Protein AF-A0A2D4N7U1-F1 (afdb_monomer)

Mean predicted aligned error: 12.81 Å

Foldseek 3Di:
DVVVVVVVVVVVVVVVVVVVVVVVVVVVVVVVCCVVPPVNVVVVVVVLLVVLVVLLVVLVVCVVVLVLVVSLVSLVVNVVVCVRDPLLSSLVSNLVSCVSVVVVVSNVVSLVVNLPDPPDDPVRSVVD

Nearest PDB structures (foldseek):
  8fgw-assembly1_A  TM=8.386E-01  e=2.749E-09  Homo sapiens
  8bbg-assembly1_E  TM=8.165E-01  e=6.162E-09  Homo sapiens
  8hmd-assembly1_B  TM=7.878E-01  e=1.472E-06  Tetrahymena thermophila
  8f5p-assembly1_B  TM=7.506E-01  e=9.373E-04  Leishmania tarentolae
  5u1t-assembly1_A  TM=3.574E-01  e=2.829E+00  Saccharomyces cerevisiae S288C

Organism: NCBI:txid129469

pLDDT: mean 84.37, std 14.49, range [56.97, 98.56]

InterPro domains:
  IPR039857 Intraflagellar transport protein 122/121 homolog [PTHR12764] (34-124)
  IPR057979 IFT121-like, TPR repeats [PF25768] (44-128)

Solvent-accessible surface area (backbone atoms only — not comparable to full-atom values): 6884 Å² total; per-residue (Å²): 112,68,71,60,54,52,53,54,53,51,55,50,51,52,53,51,52,51,51,52,50,50,53,50,49,54,50,50,51,53,54,51,47,56,71,64,33,64,65,55,53,53,48,54,52,50,50,52,50,52,50,47,55,49,44,55,54,47,20,52,50,30,43,75,74,63,41,26,70,57,12,31,56,40,32,58,58,47,68,83,33,51,92,78,46,57,53,66,59,46,33,51,52,30,24,52,27,17,51,73,51,68,38,52,75,59,18,51,53,26,50,56,53,54,68,66,45,80,88,53,55,73,74,62,52,72,76,109

Radius of gyration: 27.25 Å; Cα contacts (8 Å, |Δi|>4): 85; chains: 1; bounding box: 61×46×67 Å

Secondary structure (DSSP, 8-state):
-HHHHHHHHHHHHHHHHHHHHHHHHHHHHHHHHHHH-HHHHHHHHHHHHHHHHHHHHHHHHHHHTT-HHHHHHHHHHGGGGTTTS-HHHHHHHHHHHHHHTT-HHHHHHHHHHHHH-TTS-HHHHTT-

Structure (mmCIF, N/CA/C/O backbone):
data_AF-A0A2D4N7U1-F1
#
_entry.id   AF-A0A2D4N7U1-F1
#
loop_
_atom_site.group_PDB
_atom_site.id
_atom_site.type_symbol
_atom_site.label_atom_id
_atom_site.label_alt_id
_atom_site.label_comp_id
_atom_site.label_asym_id
_atom_site.label_entity_id
_atom_site.label_seq_id
_atom_site.pdbx_PDB_ins_code
_atom_site.Cartn_x
_atom_site.Cartn_y
_atom_site.Cartn_z
_atom_site.occupancy
_atom_site.B_iso_or_equiv
_atom_site.auth_seq_id
_atom_site.auth_comp_id
_atom_site.auth_asym_id
_atom_site.auth_atom_id
_atom_site.pdbx_PDB_model_num
ATOM 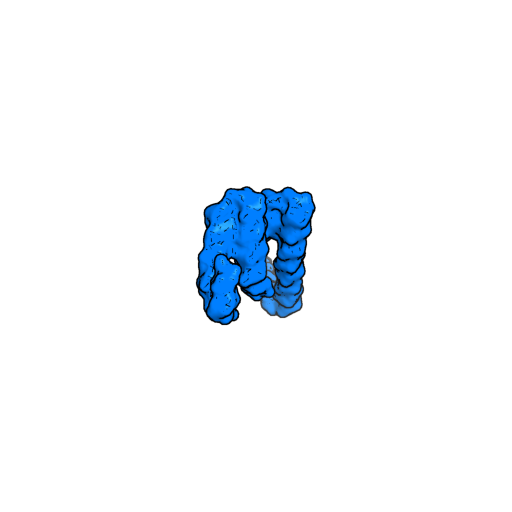1 N N . VAL A 1 1 ? 37.992 35.366 -52.565 1.00 60.44 1 VAL A N 1
ATOM 2 C CA . VAL A 1 1 ? 38.442 34.429 -51.504 1.00 60.44 1 VAL A CA 1
ATOM 3 C C . VAL A 1 1 ? 37.400 34.324 -50.390 1.00 60.44 1 VAL A C 1
ATOM 5 O O . VAL A 1 1 ? 37.007 33.213 -50.069 1.00 60.44 1 VAL A O 1
ATOM 8 N N . GLU A 1 2 ? 36.854 35.436 -49.886 1.00 62.91 2 GLU A N 1
ATOM 9 C CA . GLU A 1 2 ? 35.832 35.431 -48.815 1.00 62.91 2 GLU A CA 1
ATOM 10 C C . GLU A 1 2 ? 34.519 34.711 -49.171 1.00 62.91 2 GLU A C 1
ATOM 12 O O . GLU A 1 2 ? 34.057 33.881 -48.394 1.00 62.91 2 GLU A O 1
ATOM 17 N N . GLN A 1 3 ? 33.970 34.917 -50.374 1.00 66.25 3 GLN A N 1
ATOM 18 C CA . GLN A 1 3 ? 32.733 34.239 -50.806 1.00 66.25 3 GLN A CA 1
ATOM 19 C C . GLN A 1 3 ? 32.868 32.706 -50.894 1.00 66.25 3 GLN A C 1
ATOM 21 O O . GLN A 1 3 ? 31.918 31.977 -50.617 1.00 66.25 3 GLN A O 1
ATOM 26 N N . TYR A 1 4 ? 34.060 32.198 -51.224 1.00 65.88 4 TYR A N 1
ATOM 27 C CA . TYR A 1 4 ? 34.327 30.755 -51.253 1.00 65.88 4 TYR A CA 1
ATOM 28 C C . TYR A 1 4 ? 34.354 30.152 -49.840 1.00 65.88 4 TYR A C 1
ATOM 30 O O . TYR A 1 4 ? 33.863 29.045 -49.627 1.00 65.88 4 TYR A O 1
ATOM 38 N N . HIS A 1 5 ? 34.880 30.881 -48.852 1.00 69.00 5 HIS A N 1
ATOM 39 C CA . HIS A 1 5 ? 34.899 30.421 -47.462 1.00 69.00 5 HIS A CA 1
ATOM 40 C C . HIS A 1 5 ? 33.495 30.377 -46.843 1.00 69.00 5 HIS A C 1
ATOM 42 O O . HIS A 1 5 ? 33.193 29.453 -46.085 1.00 69.00 5 HIS A O 1
ATOM 48 N N . GLU A 1 6 ? 32.611 31.315 -47.195 1.00 71.94 6 GLU A N 1
ATOM 49 C CA . GLU A 1 6 ? 31.216 31.280 -46.740 1.00 71.94 6 GLU A CA 1
ATOM 50 C C . GLU A 1 6 ? 30.434 30.093 -47.315 1.00 71.94 6 GLU A C 1
ATOM 52 O O . GLU A 1 6 ? 29.707 29.423 -46.577 1.00 71.94 6 GLU A O 1
ATOM 57 N N . GLN A 1 7 ? 30.631 29.759 -48.594 1.00 72.75 7 GLN A N 1
ATOM 58 C CA . GLN A 1 7 ? 29.985 28.595 -49.214 1.00 72.75 7 GLN A CA 1
ATOM 59 C C . GLN A 1 7 ? 30.447 27.266 -48.592 1.00 72.75 7 GLN A C 1
ATOM 61 O O . GLN A 1 7 ? 29.629 26.378 -48.330 1.00 72.75 7 GLN A O 1
ATOM 66 N N . ILE A 1 8 ? 31.740 27.131 -48.276 1.00 73.00 8 ILE A N 1
ATOM 67 C CA . ILE A 1 8 ? 32.272 25.940 -47.592 1.00 73.00 8 ILE A CA 1
ATOM 68 C C . ILE A 1 8 ? 31.710 25.835 -46.164 1.00 73.00 8 ILE A C 1
ATOM 70 O O . ILE A 1 8 ? 31.339 24.752 -45.715 1.00 73.00 8 ILE A O 1
ATOM 74 N N . LYS A 1 9 ? 31.574 26.958 -45.452 1.00 71.62 9 LYS A N 1
ATOM 75 C CA . LYS A 1 9 ? 31.018 26.978 -44.092 1.00 71.62 9 LYS A CA 1
ATOM 76 C C . LYS A 1 9 ? 29.528 26.622 -44.061 1.00 71.62 9 LYS A C 1
ATOM 78 O O . LYS A 1 9 ? 29.101 25.885 -43.171 1.00 71.62 9 LYS A O 1
ATOM 83 N N . ASN A 1 10 ? 28.742 27.108 -45.022 1.00 70.62 10 ASN A N 1
ATOM 84 C CA . ASN A 1 10 ? 27.313 26.797 -45.107 1.00 70.62 10 ASN A CA 1
ATOM 85 C C . ASN A 1 10 ? 27.070 25.336 -45.510 1.00 70.62 10 ASN A C 1
ATOM 87 O O . ASN A 1 10 ? 26.296 24.651 -44.843 1.00 70.62 10 ASN A O 1
ATOM 91 N N . SER A 1 11 ? 27.811 24.816 -46.493 1.00 67.94 11 SER A N 1
ATOM 92 C CA . SER A 1 11 ? 27.718 23.401 -46.890 1.00 67.94 11 SER A CA 1
ATOM 93 C C . SER A 1 11 ? 28.141 22.436 -45.772 1.00 67.94 11 SER A C 1
ATOM 95 O O . SER A 1 11 ? 27.518 21.391 -45.584 1.00 67.94 11 SER A O 1
ATOM 97 N N . GLN A 1 12 ? 29.146 22.788 -44.961 1.00 63.69 12 GLN A N 1
ATOM 98 C CA . GLN A 1 12 ? 29.510 22.005 -43.774 1.00 63.69 12 GLN A CA 1
ATOM 99 C C . GLN A 1 12 ? 28.423 22.043 -42.687 1.00 63.69 12 GLN A C 1
ATOM 101 O O . GLN A 1 12 ? 28.131 21.007 -42.088 1.00 63.69 12 GLN A O 1
ATOM 106 N N . ARG A 1 13 ? 27.787 23.199 -42.447 1.00 63.09 13 ARG A N 1
ATOM 107 C CA . ARG A 1 13 ? 26.691 23.333 -41.470 1.00 63.09 13 ARG A CA 1
ATOM 108 C C . ARG A 1 13 ? 25.457 22.520 -41.853 1.00 63.09 13 ARG A C 1
ATOM 110 O O . ARG A 1 13 ? 24.880 21.872 -40.985 1.00 63.09 13 ARG A O 1
ATOM 117 N N . GLU A 1 14 ? 25.081 22.508 -43.128 1.00 61.31 14 GLU A N 1
ATOM 118 C CA . GLU A 1 14 ? 23.961 21.695 -43.622 1.00 61.31 14 GLU A CA 1
ATOM 119 C C . GLU A 1 14 ? 24.249 20.195 -43.494 1.00 61.31 14 GLU A C 1
ATOM 121 O O . GLU A 1 14 ? 23.394 19.438 -43.037 1.00 61.31 14 GLU A O 1
ATOM 126 N N . LYS A 1 15 ? 25.485 19.771 -43.782 1.00 60.81 15 LYS A N 1
ATOM 127 C CA . LYS A 1 15 ? 25.909 18.368 -43.666 1.00 60.81 15 LYS 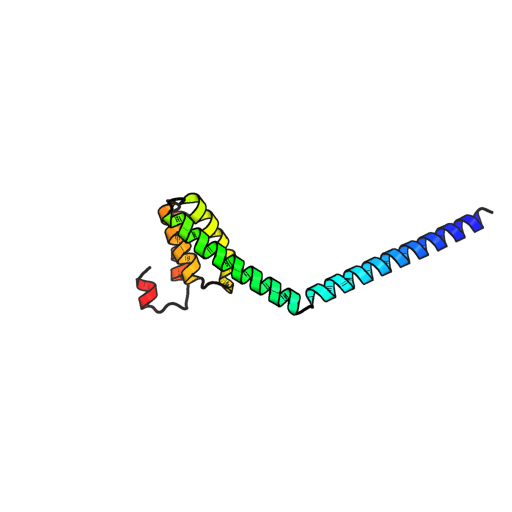A CA 1
ATOM 128 C C . LYS A 1 15 ? 25.946 17.875 -42.215 1.00 60.81 15 LYS A C 1
ATOM 130 O O . LYS A 1 15 ? 25.598 16.727 -41.948 1.00 60.81 15 LYS A O 1
ATOM 135 N N . VAL A 1 16 ? 26.347 18.733 -41.273 1.00 60.22 16 VAL A N 1
ATOM 136 C CA . VAL A 1 16 ? 26.312 18.428 -39.831 1.00 60.22 16 VAL A CA 1
ATOM 137 C C . VAL A 1 16 ? 24.872 18.379 -39.322 1.00 60.22 16 VAL A C 1
ATOM 139 O O . VAL A 1 16 ? 24.525 17.436 -38.618 1.00 60.22 16 VAL A O 1
ATOM 142 N N . LYS A 1 17 ? 24.017 19.327 -39.733 1.00 59.31 17 LYS A N 1
ATOM 143 C CA . LYS A 1 17 ? 22.599 19.366 -39.343 1.00 59.31 17 LYS A CA 1
ATOM 144 C C . LYS A 1 17 ? 21.817 18.152 -39.867 1.00 59.31 17 LYS A C 1
ATOM 146 O O . LYS A 1 17 ? 21.013 17.586 -39.127 1.00 59.31 17 LYS A O 1
ATOM 151 N N . GLY A 1 18 ? 22.099 17.716 -41.099 1.00 61.22 18 GLY A N 1
ATOM 152 C CA . GLY A 1 18 ? 21.551 16.487 -41.682 1.00 61.22 18 GLY A CA 1
ATOM 153 C C . GLY A 1 18 ? 21.965 15.237 -40.904 1.00 61.22 18 GLY A C 1
ATOM 154 O O . GLY A 1 18 ? 21.103 14.476 -40.481 1.00 61.22 18 GLY A O 1
ATOM 155 N N . LYS A 1 19 ? 23.259 15.089 -40.585 1.00 62.38 19 LYS A N 1
ATOM 156 C CA . LYS A 1 19 ? 23.759 13.961 -39.777 1.00 62.38 19 LYS A CA 1
ATOM 157 C C . LYS A 1 19 ? 23.191 13.923 -38.359 1.00 62.38 19 LYS A C 1
ATOM 159 O O . LYS A 1 19 ? 22.887 12.845 -37.862 1.00 62.38 19 LYS A O 1
ATOM 164 N N . THR A 1 20 ? 23.034 15.072 -37.697 1.00 66.19 20 THR A N 1
ATOM 165 C CA . THR A 1 20 ? 22.386 15.115 -36.375 1.00 66.19 20 THR A CA 1
ATOM 166 C C . THR A 1 20 ? 20.910 14.743 -36.465 1.00 66.19 20 THR A C 1
ATOM 168 O O . THR A 1 20 ? 20.415 14.030 -35.599 1.00 66.19 20 THR A O 1
ATOM 171 N N . SER A 1 21 ? 20.214 15.168 -37.523 1.00 71.81 21 SER A N 1
ATOM 172 C CA . SER A 1 21 ? 18.808 14.817 -37.750 1.00 71.81 21 SER A CA 1
ATOM 173 C C . SER A 1 21 ? 18.629 13.325 -38.040 1.00 71.81 21 SER A C 1
ATOM 175 O O . SER A 1 21 ? 17.717 12.711 -37.500 1.00 71.81 21 SER A O 1
ATOM 177 N N . GLU A 1 22 ? 19.514 12.728 -38.839 1.00 74.31 22 GLU A N 1
ATOM 178 C CA . GLU A 1 22 ? 19.524 11.286 -39.114 1.00 74.31 22 GLU A CA 1
ATOM 179 C C . GLU A 1 22 ? 19.845 10.473 -37.858 1.00 74.31 22 GLU A C 1
ATOM 181 O O . GLU A 1 22 ? 19.146 9.508 -37.568 1.00 74.31 22 GLU A O 1
ATOM 186 N N . ALA A 1 23 ? 20.840 10.889 -37.067 1.00 77.75 23 ALA A N 1
ATOM 187 C CA . ALA A 1 23 ? 21.175 10.224 -35.808 1.00 77.75 23 ALA A CA 1
ATOM 188 C C . ALA A 1 23 ? 20.032 10.305 -34.784 1.00 77.75 23 ALA A C 1
ATOM 190 O O . ALA A 1 23 ? 19.769 9.338 -34.077 1.00 77.75 23 ALA A O 1
ATOM 191 N N . THR A 1 24 ? 19.322 11.436 -34.731 1.00 76.75 24 THR A N 1
ATOM 192 C CA . THR A 1 24 ? 18.166 11.609 -33.836 1.00 76.75 24 THR A CA 1
ATOM 193 C C . THR A 1 24 ? 16.976 10.776 -34.314 1.00 76.75 24 THR A C 1
ATOM 195 O O . THR A 1 24 ? 16.293 10.174 -33.497 1.00 76.75 24 THR A O 1
ATOM 198 N N . SER A 1 25 ? 16.766 10.685 -35.631 1.00 80.81 25 SER A N 1
ATOM 199 C CA . SER A 1 25 ? 15.742 9.828 -36.239 1.00 80.81 25 SER A CA 1
ATOM 200 C C . SER A 1 25 ? 16.013 8.339 -35.988 1.00 80.81 25 SER A C 1
ATOM 202 O O . SER A 1 25 ? 15.122 7.613 -35.562 1.00 80.81 25 SER A O 1
ATOM 204 N N . ALA A 1 26 ? 17.259 7.885 -36.163 1.00 82.81 26 ALA A N 1
ATOM 205 C CA . ALA A 1 26 ? 17.651 6.505 -35.877 1.00 82.81 26 ALA A CA 1
ATOM 206 C C . ALA A 1 26 ? 17.530 6.163 -34.382 1.00 82.81 26 ALA A C 1
ATOM 208 O O . ALA A 1 26 ? 17.078 5.074 -34.038 1.00 82.81 26 ALA A O 1
ATOM 209 N N . LEU A 1 27 ? 17.886 7.098 -33.492 1.00 79.50 27 LEU A N 1
ATOM 210 C CA . LEU A 1 27 ? 17.705 6.930 -32.049 1.00 79.50 27 LEU A CA 1
ATOM 211 C C . LEU A 1 27 ? 16.220 6.864 -31.663 1.00 79.50 27 LEU A C 1
ATOM 213 O O . LEU A 1 27 ? 15.848 6.026 -30.849 1.00 79.50 27 LEU A O 1
ATOM 217 N N . ALA A 1 28 ? 15.376 7.715 -32.253 1.00 80.31 28 ALA A N 1
ATOM 218 C CA . ALA A 1 28 ? 13.931 7.667 -32.045 1.00 80.31 28 ALA A CA 1
ATOM 219 C C . ALA A 1 28 ? 13.342 6.331 -32.524 1.00 80.31 28 ALA A C 1
ATOM 221 O O . ALA A 1 28 ? 12.574 5.719 -31.791 1.00 80.31 28 ALA A O 1
ATOM 222 N N . GLY A 1 29 ? 13.774 5.835 -33.688 1.00 80.56 29 GLY A N 1
ATOM 223 C CA . GLY A 1 29 ? 13.356 4.530 -34.206 1.00 80.56 29 GLY A CA 1
ATOM 224 C C . GLY A 1 29 ? 13.735 3.361 -33.291 1.00 80.56 29 GLY A C 1
ATOM 225 O O . GLY A 1 29 ? 12.904 2.494 -33.050 1.00 80.56 29 GLY A O 1
ATOM 226 N N . LEU A 1 30 ? 14.945 3.365 -32.718 1.00 75.19 30 LEU A N 1
ATOM 227 C CA . LEU A 1 30 ? 15.374 2.341 -31.752 1.00 75.19 30 LEU A CA 1
ATOM 228 C C . LEU A 1 30 ? 14.554 2.378 -30.454 1.00 75.19 30 LEU A C 1
ATOM 230 O O . LEU A 1 30 ? 14.191 1.332 -29.927 1.00 75.19 30 LEU A O 1
ATOM 234 N N . LEU A 1 31 ? 14.237 3.574 -29.949 1.00 76.25 31 LEU A N 1
ATOM 235 C CA . LEU A 1 31 ? 13.397 3.727 -28.758 1.00 76.25 31 LEU A CA 1
ATOM 236 C C . LEU A 1 31 ? 11.952 3.281 -29.021 1.00 76.25 31 LEU A C 1
ATOM 238 O O . LEU A 1 31 ? 11.333 2.667 -28.157 1.00 76.25 31 LEU A O 1
ATOM 242 N N . GLU A 1 32 ? 11.413 3.565 -30.207 1.00 73.44 32 GLU A N 1
ATOM 243 C CA . GLU A 1 32 ? 10.091 3.084 -30.613 1.00 73.44 32 GLU A CA 1
ATOM 244 C C . GLU A 1 32 ? 10.065 1.557 -30.769 1.00 73.44 32 GLU A C 1
ATOM 246 O O . GLU A 1 32 ? 9.105 0.924 -30.335 1.00 73.44 32 GLU A O 1
ATOM 251 N N . GLU A 1 33 ? 11.118 0.950 -31.321 1.00 67.56 33 GLU A N 1
ATOM 252 C CA . GLU A 1 33 ? 11.229 -0.505 -31.474 1.00 67.56 33 GLU A CA 1
ATOM 253 C C . GLU A 1 33 ? 11.301 -1.225 -30.118 1.00 67.56 33 GLU A C 1
ATOM 255 O O . GLU A 1 33 ? 10.557 -2.183 -29.904 1.00 67.56 33 GLU A O 1
ATOM 260 N N . ASP A 1 34 ? 12.090 -0.716 -29.166 1.00 62.81 34 ASP A N 1
ATOM 261 C CA . ASP A 1 34 ? 12.143 -1.253 -27.798 1.00 62.81 34 ASP A CA 1
ATOM 262 C C . ASP A 1 34 ? 10.785 -1.142 -27.094 1.00 62.81 34 ASP A C 1
ATOM 264 O O . ASP A 1 34 ? 10.323 -2.101 -26.472 1.00 62.81 34 ASP A O 1
ATOM 268 N N . VAL A 1 35 ? 10.093 -0.006 -27.250 1.00 63.88 35 VAL A N 1
ATOM 269 C CA . VAL A 1 35 ? 8.747 0.193 -26.694 1.00 63.88 35 VAL A CA 1
ATOM 270 C C . VAL A 1 35 ? 7.732 -0.748 -27.337 1.00 63.88 35 VAL A C 1
ATOM 272 O O . VAL A 1 35 ? 6.782 -1.150 -26.666 1.00 63.88 35 VAL A O 1
ATOM 275 N N . LEU A 1 36 ? 7.875 -1.092 -28.618 1.00 64.62 36 LEU A N 1
ATOM 276 C CA . LEU A 1 36 ? 6.972 -1.995 -29.341 1.00 64.62 36 LEU A CA 1
ATOM 277 C C . LEU A 1 36 ? 7.333 -3.476 -29.173 1.00 64.62 36 LEU A C 1
ATOM 279 O O . LEU A 1 36 ? 6.488 -4.337 -29.444 1.00 64.62 36 LEU A O 1
ATOM 283 N N . SER A 1 37 ? 8.542 -3.784 -28.702 1.00 71.56 37 SER A N 1
ATOM 284 C CA . SER A 1 37 ? 8.976 -5.154 -28.464 1.00 71.56 37 SER A CA 1
ATOM 285 C C . SER A 1 37 ? 8.081 -5.811 -27.404 1.00 71.56 37 SER A C 1
ATOM 287 O O . SER A 1 37 ? 7.948 -5.373 -26.259 1.00 71.56 37 SER A O 1
ATOM 289 N N . THR A 1 38 ? 7.380 -6.866 -27.819 1.00 68.44 38 THR A N 1
ATOM 290 C CA . THR A 1 38 ? 6.424 -7.562 -26.946 1.00 68.44 38 THR A CA 1
ATOM 291 C C . THR A 1 38 ? 7.151 -8.250 -25.791 1.00 68.44 38 THR A C 1
ATOM 293 O O . THR A 1 38 ? 6.644 -8.245 -24.675 1.00 68.44 38 THR A O 1
ATOM 296 N N . ASP A 1 39 ? 8.368 -8.745 -26.026 1.00 70.38 39 ASP A N 1
ATOM 297 C CA . ASP A 1 39 ? 9.191 -9.393 -25.003 1.00 70.38 39 ASP A CA 1
ATOM 298 C C . ASP A 1 39 ? 9.609 -8.428 -23.888 1.00 70.38 39 ASP A C 1
ATOM 300 O O . ASP A 1 39 ? 9.494 -8.789 -22.720 1.00 70.38 39 ASP A O 1
ATOM 304 N N . SER A 1 40 ? 10.003 -7.188 -24.209 1.00 67.62 40 SER A N 1
ATOM 305 C CA . SER A 1 40 ? 10.355 -6.189 -23.188 1.00 67.62 40 SER A CA 1
ATOM 306 C C . SER A 1 40 ? 9.154 -5.858 -22.297 1.00 67.62 40 SER A C 1
ATOM 308 O O . SER A 1 40 ? 9.250 -5.921 -21.075 1.00 67.62 40 SER A O 1
ATOM 310 N N . ARG A 1 41 ? 7.963 -5.667 -22.889 1.00 69.94 41 ARG A N 1
ATOM 311 C CA . ARG A 1 41 ? 6.716 -5.456 -22.126 1.00 69.94 41 ARG A CA 1
ATOM 312 C C . ARG A 1 41 ? 6.332 -6.661 -21.271 1.00 69.94 41 ARG A C 1
ATOM 314 O O . ARG A 1 41 ? 5.861 -6.489 -20.151 1.00 69.94 41 ARG A O 1
ATOM 321 N N . LEU A 1 42 ? 6.473 -7.880 -21.794 1.00 73.06 42 LEU A N 1
ATOM 322 C CA . LEU A 1 42 ? 6.183 -9.104 -21.042 1.00 73.06 42 LEU A CA 1
ATOM 323 C C . LEU A 1 42 ? 7.123 -9.250 -19.844 1.00 73.06 42 LEU A C 1
ATOM 325 O O . LEU A 1 42 ? 6.670 -9.613 -18.758 1.00 73.06 42 LEU A O 1
ATOM 329 N N . ILE A 1 43 ? 8.404 -8.936 -20.035 1.00 73.50 43 ILE A N 1
ATOM 330 C CA . ILE A 1 43 ? 9.407 -8.941 -18.977 1.00 73.50 43 ILE A CA 1
ATOM 331 C C . ILE A 1 43 ? 9.060 -7.858 -17.951 1.00 73.50 43 ILE A C 1
ATOM 333 O O . ILE A 1 43 ? 8.824 -8.211 -16.800 1.00 73.50 43 ILE A O 1
ATOM 337 N N . ASP A 1 44 ? 8.916 -6.590 -18.336 1.00 75.94 44 ASP A N 1
ATOM 338 C CA . ASP A 1 44 ? 8.575 -5.490 -17.417 1.00 75.94 44 ASP A CA 1
ATOM 339 C C . ASP A 1 44 ? 7.312 -5.782 -16.593 1.00 75.94 44 ASP A C 1
ATOM 341 O O . ASP A 1 44 ? 7.283 -5.569 -15.378 1.00 75.94 44 ASP A O 1
ATOM 345 N N . ASN A 1 45 ? 6.288 -6.370 -17.218 1.00 80.44 45 ASN A N 1
ATOM 346 C CA . ASN A 1 45 ? 5.077 -6.801 -16.522 1.00 80.44 45 ASN A CA 1
ATOM 347 C C . ASN A 1 45 ? 5.346 -7.928 -15.510 1.00 80.44 45 ASN A C 1
ATOM 349 O O . ASN A 1 45 ? 4.772 -7.923 -14.419 1.00 80.44 45 ASN A O 1
ATOM 353 N N . ALA A 1 46 ? 6.225 -8.881 -15.832 1.00 88.69 46 ALA A N 1
ATOM 354 C CA . ALA A 1 46 ? 6.628 -9.939 -14.908 1.00 88.69 46 ALA A CA 1
ATOM 355 C C . ALA A 1 46 ? 7.434 -9.389 -13.719 1.00 88.69 46 ALA A C 1
ATOM 357 O O . ALA A 1 46 ? 7.195 -9.800 -12.581 1.00 88.69 46 ALA A O 1
ATOM 358 N N . TRP A 1 47 ? 8.339 -8.432 -13.956 1.00 93.25 47 TRP A N 1
ATOM 359 C CA . TRP A 1 47 ? 9.102 -7.766 -12.894 1.00 93.25 47 TRP A CA 1
ATOM 360 C C . TRP A 1 47 ? 8.193 -6.959 -11.980 1.00 93.25 47 TRP A C 1
ATOM 362 O O . TRP A 1 47 ? 8.301 -7.089 -10.763 1.00 93.25 47 TRP A O 1
ATOM 372 N N . ARG A 1 48 ? 7.239 -6.213 -12.542 1.00 93.44 48 ARG A N 1
ATOM 373 C CA . ARG A 1 48 ? 6.263 -5.462 -11.750 1.00 93.44 48 ARG A CA 1
ATOM 374 C C . ARG A 1 48 ? 5.368 -6.385 -10.918 1.00 93.44 48 ARG A C 1
ATOM 376 O O . ARG A 1 48 ? 5.092 -6.097 -9.756 1.00 93.44 48 ARG A O 1
ATOM 383 N N . GLY A 1 49 ? 4.970 -7.527 -11.482 1.00 94.94 49 GLY A N 1
ATOM 384 C CA . GLY A 1 49 ? 4.302 -8.612 -10.758 1.00 94.94 49 GLY A CA 1
ATOM 385 C C . GLY A 1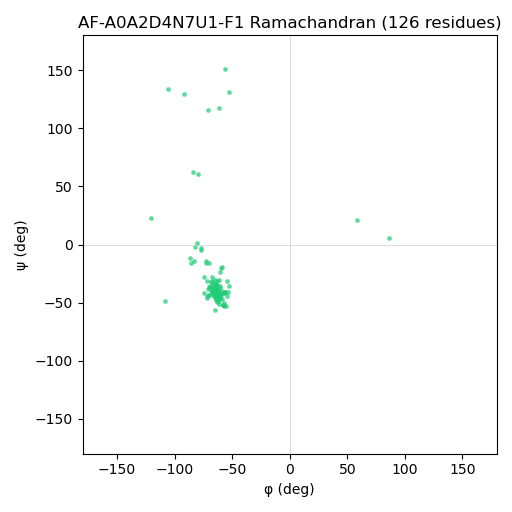 49 ? 5.110 -9.103 -9.559 1.00 94.94 49 GLY A C 1
ATOM 386 O O . GLY A 1 49 ? 4.610 -9.141 -8.434 1.00 94.94 49 GLY A O 1
ATOM 387 N N . ALA A 1 50 ? 6.375 -9.452 -9.792 1.00 96.12 50 ALA A N 1
ATOM 388 C CA . ALA A 1 50 ? 7.277 -9.923 -8.747 1.00 96.12 50 ALA A CA 1
ATOM 389 C C . ALA A 1 50 ? 7.521 -8.859 -7.665 1.00 96.12 50 ALA A C 1
ATOM 391 O O . ALA A 1 50 ? 7.508 -9.180 -6.477 1.00 96.12 50 ALA A O 1
ATOM 392 N N . GLU A 1 51 ? 7.696 -7.599 -8.061 1.00 96.12 51 GLU A N 1
ATOM 393 C CA . GLU A 1 51 ? 7.868 -6.454 -7.168 1.00 96.12 51 GLU A CA 1
ATOM 394 C C . GLU A 1 51 ? 6.643 -6.241 -6.264 1.00 96.12 51 GLU A C 1
ATOM 396 O O . GLU A 1 51 ? 6.794 -6.104 -5.047 1.00 96.12 51 GLU A O 1
ATOM 401 N N . ALA A 1 52 ? 5.429 -6.313 -6.821 1.00 97.81 52 ALA A N 1
ATOM 402 C CA . ALA A 1 52 ? 4.187 -6.193 -6.058 1.00 97.81 52 ALA A CA 1
ATOM 403 C C . ALA A 1 52 ? 4.107 -7.241 -4.934 1.00 97.81 52 ALA A C 1
ATOM 405 O O . ALA A 1 52 ? 3.928 -6.905 -3.759 1.00 97.81 52 ALA A O 1
ATOM 406 N N . TYR A 1 53 ? 4.295 -8.522 -5.277 1.00 97.62 53 TYR A N 1
ATOM 407 C CA . TYR A 1 53 ? 4.255 -9.610 -4.294 1.00 97.62 53 TYR A CA 1
ATOM 408 C C . TYR A 1 53 ? 5.435 -9.562 -3.320 1.00 97.62 53 TYR A C 1
ATOM 410 O O . TYR A 1 53 ? 5.272 -9.902 -2.145 1.00 97.62 53 TYR A O 1
ATOM 418 N N . HIS A 1 54 ? 6.605 -9.099 -3.766 1.00 98.06 54 HIS A N 1
ATOM 419 C CA . HIS A 1 54 ? 7.743 -8.859 -2.888 1.00 98.06 54 HIS A CA 1
ATOM 420 C C . HIS A 1 54 ? 7.383 -7.859 -1.786 1.00 98.06 54 HIS A C 1
ATOM 422 O O . HIS A 1 54 ? 7.543 -8.176 -0.605 1.00 98.06 54 HIS A O 1
ATOM 428 N N . PHE A 1 55 ? 6.844 -6.688 -2.143 1.00 98.44 55 PHE A N 1
ATOM 429 C CA . PHE A 1 55 ? 6.429 -5.691 -1.156 1.00 98.44 55 PHE A CA 1
ATOM 430 C C . PHE A 1 55 ? 5.296 -6.190 -0.258 1.00 98.44 55 PHE A C 1
ATOM 432 O O . PHE A 1 55 ? 5.288 -5.885 0.936 1.00 98.44 55 PHE A O 1
ATOM 439 N N . PHE A 1 56 ? 4.377 -6.995 -0.796 1.00 98.38 56 PHE A N 1
ATOM 440 C CA . PHE A 1 56 ? 3.248 -7.532 -0.040 1.00 98.38 56 PHE A CA 1
ATOM 441 C C . PHE A 1 56 ? 3.725 -8.448 1.092 1.00 98.38 56 PHE A C 1
ATOM 443 O O . PHE A 1 56 ? 3.370 -8.253 2.256 1.00 98.38 56 PHE A O 1
ATOM 450 N N . ILE A 1 57 ? 4.612 -9.392 0.773 1.00 98.31 57 ILE A N 1
ATOM 451 C CA . ILE A 1 57 ? 5.202 -10.316 1.750 1.00 98.31 57 ILE A CA 1
ATOM 452 C C . ILE A 1 57 ? 6.162 -9.574 2.694 1.00 98.31 57 ILE A C 1
ATOM 454 O O . ILE A 1 57 ? 6.196 -9.855 3.894 1.00 98.31 57 ILE A O 1
ATOM 458 N N . LEU A 1 58 ? 6.926 -8.601 2.184 1.00 98.50 58 LEU A N 1
ATOM 459 C CA . LEU A 1 58 ? 7.853 -7.808 2.992 1.00 98.50 58 LEU A CA 1
ATOM 460 C C . LEU A 1 58 ? 7.123 -7.018 4.085 1.00 98.50 58 LEU A C 1
ATOM 462 O O . LEU A 1 58 ? 7.560 -7.044 5.235 1.00 98.50 58 LEU A O 1
ATOM 466 N N . ALA A 1 59 ? 6.000 -6.372 3.757 1.00 98.56 59 ALA A N 1
ATOM 467 C CA . ALA A 1 59 ? 5.193 -5.640 4.732 1.00 98.56 59 ALA A CA 1
ATOM 468 C C . ALA A 1 59 ? 4.662 -6.561 5.842 1.00 98.56 59 ALA A C 1
ATOM 470 O O . ALA A 1 59 ? 4.743 -6.214 7.021 1.00 98.56 59 ALA A O 1
ATOM 471 N N . GLN A 1 60 ? 4.175 -7.756 5.487 1.00 98.12 60 GLN A N 1
ATOM 472 C CA . GLN A 1 60 ? 3.735 -8.752 6.470 1.00 98.12 60 GLN A CA 1
ATOM 473 C C . GLN A 1 60 ? 4.882 -9.172 7.389 1.00 98.12 60 GL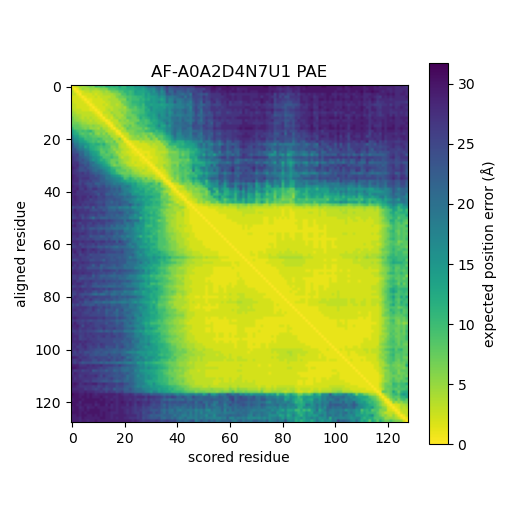N A C 1
ATOM 475 O O . GLN A 1 60 ? 4.729 -9.180 8.609 1.00 98.12 60 GLN A O 1
ATOM 480 N N . ARG A 1 61 ? 6.056 -9.473 6.825 1.00 98.44 61 ARG A N 1
ATOM 481 C CA . ARG A 1 61 ? 7.234 -9.871 7.602 1.00 98.44 61 ARG A CA 1
ATOM 482 C C . ARG A 1 61 ? 7.689 -8.771 8.561 1.00 98.44 61 ARG A C 1
ATOM 484 O O . ARG A 1 61 ? 7.906 -9.051 9.735 1.00 98.44 61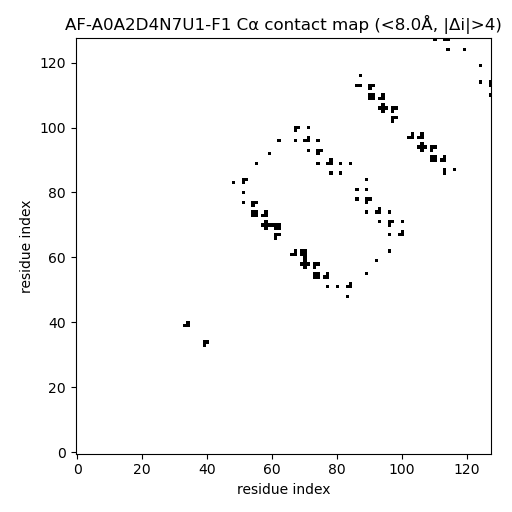 ARG A O 1
ATOM 491 N N . GLN A 1 62 ? 7.779 -7.529 8.087 1.00 98.44 62 GLN A N 1
ATOM 492 C CA . GLN A 1 62 ? 8.112 -6.374 8.925 1.00 98.44 62 GLN A CA 1
ATOM 493 C C . GLN A 1 62 ? 7.104 -6.197 10.064 1.00 98.44 62 GLN A C 1
ATOM 495 O O . GLN A 1 62 ? 7.501 -5.906 11.191 1.00 98.44 62 GLN A O 1
ATOM 500 N N . LEU A 1 63 ? 5.811 -6.401 9.790 1.00 97.62 63 LEU A N 1
ATOM 501 C CA . LEU A 1 63 ? 4.766 -6.332 10.806 1.00 97.62 63 LEU A CA 1
ATOM 502 C C . LEU A 1 63 ? 4.939 -7.434 11.863 1.00 97.62 63 LEU A C 1
ATOM 504 O O . LEU A 1 63 ? 4.891 -7.135 13.055 1.00 97.62 63 LEU A O 1
ATOM 508 N N . TYR A 1 64 ? 5.193 -8.678 11.442 1.00 97.81 64 TYR A N 1
ATOM 509 C CA . TYR A 1 64 ? 5.442 -9.810 12.344 1.00 97.81 64 TYR A CA 1
ATOM 510 C C . TYR A 1 64 ? 6.699 -9.632 13.201 1.00 97.81 64 TYR A C 1
ATOM 512 O O . TYR A 1 64 ? 6.700 -10.000 14.373 1.00 97.81 64 TYR A O 1
ATOM 520 N N . GLU A 1 65 ? 7.757 -9.050 12.639 1.00 98.00 65 GLU A N 1
ATOM 521 C CA . GLU A 1 65 ? 9.004 -8.745 13.352 1.00 98.00 65 GLU A CA 1
ATOM 522 C C . GLU A 1 65 ? 8.884 -7.495 14.254 1.00 98.00 65 GLU A C 1
ATOM 524 O O . GLU A 1 65 ? 9.803 -7.180 15.008 1.00 98.00 65 GLU A O 1
ATOM 529 N N . GLY A 1 66 ? 7.743 -6.795 14.226 1.00 96.69 66 GLY A N 1
ATOM 530 C CA . GLY A 1 66 ? 7.454 -5.635 15.073 1.00 96.69 66 GLY A CA 1
ATOM 531 C C . GLY A 1 66 ? 7.950 -4.296 14.519 1.00 96.69 66 GLY A C 1
ATOM 532 O O . GLY A 1 66 ? 7.806 -3.266 15.179 1.00 96.69 66 GLY A O 1
ATOM 533 N N . TYR A 1 67 ? 8.481 -4.264 13.296 1.00 98.12 67 TYR A N 1
ATOM 534 C CA . TYR A 1 67 ? 8.926 -3.045 12.618 1.00 98.12 67 TYR A CA 1
ATOM 535 C C . TYR A 1 67 ? 7.746 -2.263 12.010 1.00 98.12 67 TYR A C 1
ATOM 537 O O . TYR A 1 67 ? 7.675 -2.034 10.798 1.00 98.12 67 TYR A O 1
ATOM 545 N N . VAL A 1 68 ? 6.819 -1.829 12.867 1.00 97.31 68 VAL A N 1
ATOM 546 C CA . VAL A 1 68 ? 5.516 -1.242 12.499 1.00 97.31 68 VAL A CA 1
ATOM 547 C C . VAL A 1 68 ? 5.608 -0.024 11.571 1.00 97.31 68 VAL A C 1
ATOM 549 O O . VAL A 1 68 ? 4.860 0.054 10.597 1.00 97.31 68 VAL A O 1
ATOM 552 N N . ASP A 1 69 ? 6.571 0.876 11.791 1.00 97.44 69 ASP A N 1
ATOM 553 C CA . ASP A 1 69 ? 6.772 2.054 10.935 1.00 97.44 69 ASP A CA 1
ATOM 554 C C . ASP A 1 69 ? 7.211 1.669 9.518 1.00 97.44 69 ASP A C 1
ATOM 556 O O . ASP A 1 69 ? 6.789 2.283 8.535 1.00 97.44 69 ASP A O 1
ATOM 560 N N . THR A 1 70 ? 8.074 0.656 9.395 1.00 98.06 70 THR A N 1
ATOM 561 C CA . THR A 1 70 ? 8.532 0.177 8.082 1.00 98.06 70 THR A CA 1
ATOM 562 C C . THR A 1 70 ? 7.424 -0.571 7.358 1.00 98.06 70 THR A C 1
ATOM 564 O O . THR A 1 70 ? 7.149 -0.247 6.206 1.00 98.06 70 THR A O 1
ATOM 567 N N . ALA A 1 71 ? 6.705 -1.446 8.070 1.00 98.38 71 ALA A N 1
ATOM 568 C CA . ALA A 1 71 ? 5.563 -2.178 7.538 1.00 98.38 71 ALA A CA 1
ATOM 569 C C . ALA A 1 71 ? 4.490 -1.228 6.996 1.00 98.38 71 ALA A C 1
ATOM 571 O O . ALA A 1 71 ? 3.943 -1.453 5.919 1.00 98.38 71 ALA A O 1
ATOM 572 N N . MET A 1 72 ? 4.220 -0.128 7.706 1.00 97.56 72 MET A N 1
ATOM 573 C CA . MET A 1 72 ? 3.273 0.898 7.273 1.00 97.56 72 MET A CA 1
ATOM 574 C C . MET A 1 72 ? 3.730 1.612 5.993 1.00 97.56 72 MET A C 1
ATOM 576 O O . MET A 1 72 ? 2.929 1.777 5.073 1.00 97.56 72 MET A O 1
ATOM 580 N N . LYS A 1 73 ? 5.009 1.993 5.894 1.00 98.00 73 LYS A N 1
ATOM 581 C CA . LYS A 1 73 ? 5.562 2.629 4.684 1.00 98.00 73 LYS A CA 1
ATOM 582 C C . LYS A 1 73 ? 5.527 1.689 3.482 1.00 98.00 73 LYS A C 1
ATOM 584 O O . LYS A 1 73 ? 5.104 2.103 2.407 1.00 98.00 73 LYS A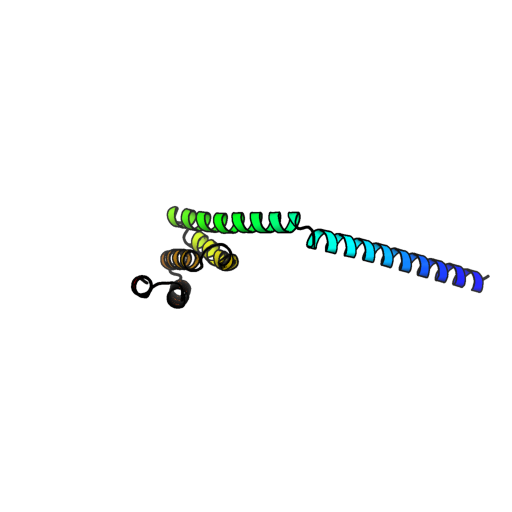 O 1
ATOM 589 N N . THR A 1 74 ? 5.919 0.430 3.669 1.00 98.12 74 THR A N 1
ATOM 590 C CA . THR A 1 74 ? 5.862 -0.583 2.610 1.00 98.12 74 THR A CA 1
ATOM 591 C C . THR A 1 74 ? 4.417 -0.856 2.192 1.00 98.12 74 THR A C 1
ATOM 593 O O . THR A 1 74 ? 4.122 -0.868 1.001 1.00 98.12 74 THR A O 1
ATOM 596 N N . ALA A 1 75 ? 3.484 -0.961 3.144 1.00 97.88 75 ALA A N 1
ATOM 597 C CA . ALA A 1 75 ? 2.068 -1.149 2.836 1.00 97.88 75 ALA A CA 1
ATOM 598 C C . ALA A 1 75 ? 1.435 0.049 2.105 1.00 97.88 75 ALA A C 1
ATOM 600 O O . ALA A 1 75 ? 0.528 -0.136 1.298 1.00 97.88 75 ALA A O 1
ATOM 601 N N . LEU A 1 76 ? 1.903 1.279 2.343 1.00 97.50 76 LEU A N 1
ATOM 602 C CA . LEU A 1 76 ? 1.448 2.444 1.578 1.00 97.50 76 LEU A CA 1
ATOM 603 C C . LEU A 1 76 ? 1.866 2.377 0.109 1.00 97.50 76 LEU A C 1
ATOM 605 O O . LEU A 1 76 ? 1.086 2.796 -0.745 1.00 97.50 76 LEU A O 1
ATOM 609 N N . HIS A 1 77 ? 3.059 1.851 -0.174 1.00 97.50 77 HIS A N 1
ATOM 610 C CA . HIS A 1 77 ? 3.555 1.699 -1.540 1.00 97.50 77 HIS A CA 1
ATOM 611 C C . HIS A 1 77 ? 2.759 0.655 -2.336 1.00 97.50 77 HIS A C 1
ATOM 613 O O . HIS A 1 77 ? 2.589 0.792 -3.542 1.00 97.50 77 HIS A O 1
ATOM 619 N N . LEU A 1 78 ? 2.171 -0.339 -1.660 1.00 97.56 78 LEU A N 1
ATOM 620 C CA . LEU A 1 78 ? 1.342 -1.364 -2.307 1.00 97.56 78 LEU A CA 1
ATOM 621 C C . LEU A 1 78 ? 0.115 -0.814 -3.042 1.00 97.56 78 LEU A C 1
ATOM 623 O O . LEU A 1 78 ? -0.408 -1.481 -3.927 1.00 97.56 78 LEU A O 1
ATOM 627 N N . ARG A 1 79 ? -0.332 0.405 -2.718 1.00 96.00 79 ARG A N 1
ATOM 628 C CA . ARG A 1 79 ? -1.451 1.068 -3.407 1.00 96.00 79 ARG A CA 1
ATOM 629 C C . ARG A 1 79 ? -1.193 1.294 -4.895 1.00 96.00 79 ARG A C 1
ATOM 631 O O . ARG A 1 79 ? -2.143 1.402 -5.660 1.00 96.00 79 ARG A O 1
ATOM 638 N N . ASP A 1 80 ? 0.071 1.339 -5.302 1.00 96.25 80 ASP A N 1
ATOM 639 C CA . ASP A 1 80 ? 0.447 1.500 -6.704 1.00 96.25 80 ASP A CA 1
ATOM 640 C C . ASP A 1 80 ? 0.290 0.194 -7.508 1.00 96.25 80 ASP A C 1
ATOM 642 O O . ASP A 1 80 ? 0.504 0.209 -8.716 1.00 96.25 80 ASP A O 1
ATOM 646 N N . TYR A 1 81 ? -0.095 -0.918 -6.862 1.00 96.88 81 TYR A N 1
ATOM 647 C CA . TYR A 1 81 ? -0.200 -2.263 -7.445 1.00 96.88 81 TYR A CA 1
ATOM 648 C C . TYR A 1 81 ? -1.621 -2.863 -7.372 1.00 96.88 81 TYR A C 1
ATOM 650 O O . TYR A 1 81 ? -1.776 -4.085 -7.422 1.00 96.88 81 TYR A O 1
ATOM 658 N N . GLU A 1 82 ? -2.667 -2.028 -7.263 1.00 95.19 82 GLU A N 1
ATOM 659 C CA . GLU A 1 82 ? -4.087 -2.459 -7.257 1.00 95.19 82 GLU A CA 1
ATOM 660 C C . GLU A 1 82 ? -4.512 -3.227 -8.524 1.00 95.19 82 GLU A C 1
ATOM 662 O O . GLU A 1 82 ? -5.523 -3.927 -8.523 1.00 95.19 82 GLU A O 1
ATOM 667 N N . ASP A 1 83 ? -3.759 -3.093 -9.612 1.00 93.25 83 ASP A N 1
ATOM 668 C CA . ASP A 1 83 ? -3.966 -3.800 -10.874 1.00 93.25 83 ASP A CA 1
ATOM 669 C C . ASP A 1 83 ? -3.351 -5.213 -10.897 1.00 93.25 83 ASP A C 1
ATOM 671 O O . ASP A 1 83 ? -3.693 -6.008 -11.771 1.00 93.25 83 ASP A O 1
ATOM 675 N N . ILE A 1 84 ? -2.472 -5.537 -9.941 1.00 95.38 84 ILE A N 1
ATOM 676 C CA . ILE A 1 84 ? -1.832 -6.857 -9.809 1.00 95.38 84 ILE A CA 1
ATOM 677 C C . ILE A 1 84 ? -2.386 -7.622 -8.608 1.00 95.38 84 ILE A C 1
ATOM 679 O O . ILE A 1 84 ? -2.723 -8.800 -8.730 1.00 95.38 84 ILE A O 1
ATOM 683 N N . ILE A 1 85 ? -2.450 -6.974 -7.443 1.00 95.88 85 ILE A N 1
ATOM 684 C CA . ILE A 1 85 ? -2.938 -7.578 -6.200 1.00 95.88 85 ILE A CA 1
ATOM 685 C C . ILE A 1 85 ? -4.334 -7.016 -5.920 1.00 95.88 85 ILE A C 1
ATOM 687 O O . ILE A 1 85 ? -4.518 -5.798 -5.988 1.00 95.88 85 ILE A O 1
ATOM 691 N N . PRO A 1 86 ? -5.326 -7.859 -5.574 1.00 95.00 86 PRO A N 1
ATOM 692 C CA . PRO A 1 86 ? -6.670 -7.386 -5.281 1.00 95.00 86 PRO A CA 1
ATOM 693 C C . PRO A 1 86 ? -6.667 -6.273 -4.230 1.00 95.00 86 PRO A C 1
ATOM 695 O O . PRO A 1 86 ? -6.090 -6.417 -3.150 1.00 95.00 86 PRO A O 1
ATOM 698 N N . ALA A 1 87 ? -7.381 -5.181 -4.513 1.00 94.94 87 ALA A N 1
ATOM 699 C CA . ALA A 1 87 ? -7.469 -4.037 -3.606 1.00 94.94 87 ALA A CA 1
ATOM 700 C C . ALA A 1 87 ? -7.899 -4.446 -2.182 1.00 94.94 87 ALA A C 1
ATOM 702 O O . ALA A 1 87 ? -7.380 -3.910 -1.206 1.00 94.94 87 ALA A O 1
ATOM 703 N N . VAL A 1 88 ? -8.787 -5.440 -2.044 1.00 94.81 88 VAL A N 1
ATOM 704 C CA . VAL A 1 88 ? -9.204 -5.982 -0.737 1.00 94.81 88 VAL A CA 1
ATOM 705 C C . VAL A 1 88 ? -7.998 -6.426 0.098 1.00 94.81 88 VAL A C 1
ATOM 707 O O . VAL A 1 88 ? -7.920 -6.109 1.283 1.00 94.81 88 VAL A O 1
ATOM 710 N N . GLU A 1 89 ? -7.034 -7.116 -0.510 1.00 96.25 89 GLU A N 1
ATOM 711 C CA . GLU A 1 89 ? -5.850 -7.633 0.180 1.00 96.25 89 GLU A CA 1
ATOM 712 C C . GLU A 1 89 ? -4.884 -6.506 0.554 1.00 96.25 89 GLU A C 1
ATOM 714 O O . GLU A 1 89 ? -4.444 -6.425 1.704 1.00 96.25 89 GLU A O 1
ATOM 719 N N . ILE A 1 90 ? -4.612 -5.592 -0.388 1.00 97.69 90 ILE A N 1
ATOM 720 C CA . ILE A 1 90 ? -3.741 -4.428 -0.162 1.00 97.69 90 ILE A CA 1
ATOM 721 C C . ILE A 1 90 ? -4.275 -3.581 0.995 1.00 97.69 90 ILE A C 1
ATOM 723 O O . ILE A 1 90 ? -3.544 -3.268 1.937 1.00 97.69 90 ILE A O 1
ATOM 727 N N . TYR A 1 91 ? -5.556 -3.212 0.943 1.00 97.50 91 TYR A N 1
ATOM 728 C CA . TYR A 1 91 ? -6.144 -2.311 1.927 1.00 97.50 91 TYR A CA 1
ATOM 729 C C . TYR A 1 91 ? -6.392 -2.987 3.279 1.00 97.50 91 TYR A C 1
ATOM 731 O O . TYR A 1 91 ? -6.274 -2.312 4.302 1.00 97.50 91 TYR A O 1
ATOM 739 N N . SER A 1 92 ? -6.623 -4.305 3.318 1.00 97.25 92 SER A N 1
ATOM 740 C CA . SER A 1 92 ? -6.663 -5.069 4.575 1.00 97.25 92 SER A CA 1
ATOM 741 C C . SER A 1 92 ? -5.304 -5.062 5.277 1.00 97.25 92 SER A C 1
ATOM 743 O O . SER A 1 92 ? -5.219 -4.756 6.469 1.00 97.25 92 SER A O 1
ATOM 745 N N . LEU A 1 93 ? -4.220 -5.330 4.540 1.00 98.00 93 LEU A N 1
ATOM 746 C CA . LEU A 1 93 ? -2.864 -5.276 5.091 1.00 98.00 93 LEU A CA 1
ATOM 747 C C . LEU A 1 93 ? -2.489 -3.852 5.522 1.00 98.00 93 LEU A C 1
ATOM 749 O O . LEU A 1 93 ? -1.939 -3.659 6.606 1.00 98.00 93 LEU A O 1
ATOM 753 N N . LEU A 1 94 ? -2.833 -2.841 4.719 1.00 98.12 94 LEU A N 1
ATOM 754 C CA . LEU A 1 94 ? -2.598 -1.439 5.062 1.00 98.12 94 LEU A CA 1
ATOM 755 C C . LEU A 1 94 ? -3.356 -1.019 6.327 1.00 98.12 94 LEU A C 1
ATOM 757 O O . LEU A 1 94 ? -2.777 -0.324 7.161 1.00 98.12 94 LEU A O 1
ATOM 761 N N . ALA A 1 95 ? -4.612 -1.441 6.499 1.00 97.88 95 ALA A N 1
ATOM 762 C CA . ALA A 1 95 ? -5.385 -1.170 7.710 1.00 97.88 95 ALA A CA 1
ATOM 763 C C . ALA A 1 95 ? -4.712 -1.783 8.949 1.00 97.88 95 ALA A C 1
ATOM 765 O O . ALA A 1 95 ? -4.526 -1.089 9.951 1.00 97.88 95 ALA A O 1
ATOM 766 N N . LEU A 1 96 ? -4.253 -3.038 8.861 1.00 97.38 96 LEU A N 1
ATOM 767 C CA . LEU A 1 96 ? -3.522 -3.710 9.941 1.00 97.38 96 LEU A CA 1
ATOM 768 C C . LEU A 1 96 ? -2.209 -2.995 10.284 1.00 97.38 96 LEU A C 1
ATOM 770 O O . LEU A 1 96 ? -1.982 -2.654 11.447 1.00 97.38 96 LEU A O 1
ATOM 774 N N . CYS A 1 97 ? -1.372 -2.704 9.284 1.00 98.12 97 CYS A N 1
ATOM 775 C CA . CYS A 1 97 ? -0.116 -1.981 9.483 1.00 98.12 97 CYS A CA 1
ATOM 776 C C . CYS A 1 97 ? -0.354 -0.580 10.066 1.00 98.12 97 CYS A C 1
ATOM 778 O O . CYS A 1 97 ? 0.341 -0.165 10.992 1.00 98.12 97 CYS A O 1
ATOM 780 N N . ALA A 1 98 ? -1.354 0.153 9.568 1.00 97.81 98 ALA A N 1
ATOM 781 C CA . ALA A 1 98 ? -1.691 1.484 10.064 1.00 97.81 98 ALA A CA 1
ATOM 782 C C . ALA A 1 98 ? -2.231 1.446 11.500 1.00 97.81 98 ALA A C 1
ATOM 784 O O . ALA A 1 98 ? -1.890 2.320 12.298 1.00 97.81 98 ALA A O 1
ATOM 785 N N . CYS A 1 99 ? -3.033 0.437 11.849 1.00 97.38 99 CYS A N 1
ATOM 786 C CA . CYS A 1 99 ? -3.515 0.230 13.210 1.00 97.38 99 CYS A CA 1
ATOM 787 C C . CYS A 1 99 ? -2.356 -0.070 14.169 1.00 97.38 99 CYS A C 1
ATOM 789 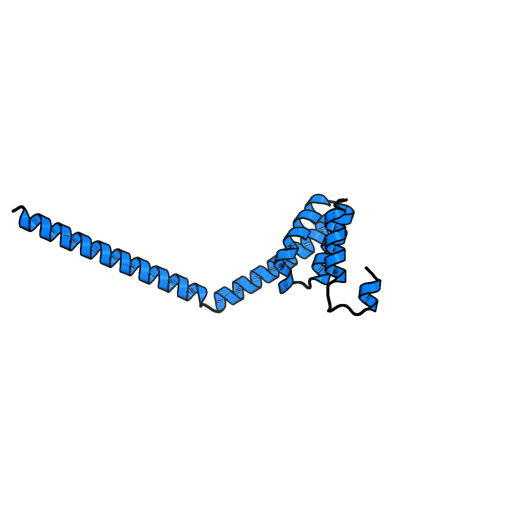O O . CYS A 1 99 ? -2.236 0.581 15.209 1.00 97.38 99 CYS A O 1
ATOM 791 N N . ALA A 1 100 ? -1.461 -0.990 13.794 1.00 97.12 100 ALA A N 1
ATOM 792 C CA . ALA A 1 100 ? -0.272 -1.322 14.576 1.00 97.12 100 ALA A CA 1
ATOM 793 C C . ALA A 1 100 ? 0.658 -0.110 14.755 1.00 97.12 100 ALA A C 1
ATOM 795 O O . ALA A 1 100 ? 1.187 0.110 15.844 1.00 97.12 100 ALA A O 1
ATOM 796 N N . ASN A 1 101 ? 0.780 0.732 13.723 1.00 97.38 101 ASN A N 1
ATOM 797 C CA . ASN A 1 101 ? 1.563 1.966 13.771 1.00 97.38 101 ASN A CA 1
ATOM 798 C C . ASN A 1 101 ? 0.841 3.155 14.436 1.00 97.38 101 ASN A C 1
ATOM 800 O O . ASN A 1 101 ? 1.376 4.260 14.471 1.00 97.38 101 ASN A O 1
ATOM 804 N N . ARG A 1 102 ? -0.394 2.973 14.930 1.00 97.38 102 ARG A N 1
ATOM 805 C CA . ARG A 1 102 ? -1.256 4.035 15.499 1.00 97.38 102 ARG A CA 1
ATOM 806 C C . ARG A 1 102 ? -1.567 5.186 14.530 1.00 97.38 102 ARG A C 1
ATOM 808 O O . ARG A 1 102 ? -1.978 6.271 14.941 1.00 97.38 102 ARG A O 1
ATOM 815 N N . ALA A 1 103 ? -1.439 4.947 13.229 1.00 96.75 103 ALA A N 1
ATOM 816 C CA . ALA A 1 103 ? -1.790 5.886 12.171 1.00 96.75 103 ALA A CA 1
ATOM 817 C C . ALA A 1 103 ? -3.297 5.805 11.855 1.00 96.75 103 ALA A C 1
ATOM 819 O O . ALA A 1 103 ? -3.701 5.453 10.745 1.00 96.75 103 ALA A O 1
ATOM 820 N N . PHE A 1 104 ? -4.152 6.121 12.835 1.00 96.81 104 PHE A N 1
ATOM 821 C CA . PHE A 1 104 ? -5.602 5.879 12.753 1.00 96.81 104 PHE A CA 1
ATOM 822 C C . PHE A 1 104 ? -6.302 6.619 11.606 1.00 96.81 104 PHE A C 1
ATOM 824 O O . PHE A 1 104 ? -7.251 6.093 11.035 1.00 96.81 104 PHE A O 1
ATOM 831 N N . GLY A 1 105 ? -5.806 7.795 11.207 1.00 97.25 105 GLY A N 1
ATOM 832 C CA . GLY A 1 105 ? -6.328 8.505 10.035 1.00 97.25 105 GLY A CA 1
ATOM 833 C C . GLY A 1 105 ? -6.098 7.747 8.723 1.00 97.25 105 GLY A C 1
ATOM 834 O O . GLY A 1 105 ? -6.955 7.762 7.844 1.00 97.25 105 GLY A O 1
ATOM 835 N N . THR A 1 106 ? -4.967 7.050 8.592 1.00 96.81 106 THR A N 1
ATOM 836 C CA . THR A 1 106 ? -4.692 6.173 7.443 1.00 96.81 106 THR A CA 1
ATOM 837 C C . THR A 1 106 ? -5.500 4.884 7.543 1.00 96.81 106 THR A C 1
ATOM 839 O O . THR A 1 106 ? -6.080 4.460 6.549 1.00 96.81 106 THR A O 1
ATOM 842 N N . CYS A 1 107 ? -5.592 4.309 8.744 1.00 97.31 107 CYS A N 1
ATOM 843 C CA . CYS A 1 107 ? -6.385 3.110 9.015 1.00 97.31 107 CYS A CA 1
ATOM 844 C C . CYS A 1 107 ? -7.862 3.309 8.628 1.00 97.31 107 CYS A C 1
ATOM 846 O O . CYS A 1 107 ? -8.405 2.546 7.838 1.00 97.31 107 CYS A O 1
ATOM 848 N N . SER A 1 108 ? -8.480 4.404 9.082 1.00 97.31 108 SER A N 1
ATOM 849 C CA . SER A 1 108 ? -9.867 4.748 8.744 1.00 97.31 108 SER A CA 1
ATOM 850 C C . SER A 1 108 ? -10.077 4.909 7.235 1.00 97.31 108 SER A C 1
ATOM 852 O O . SER A 1 108 ? -11.037 4.374 6.692 1.00 97.31 108 SER A O 1
ATOM 854 N N . LYS A 1 109 ? -9.156 5.574 6.524 1.00 96.88 109 LYS A N 1
ATOM 855 C CA . LYS A 1 109 ? -9.238 5.701 5.058 1.00 96.88 109 LYS A CA 1
ATOM 856 C C . LYS A 1 109 ? -9.132 4.353 4.341 1.00 96.88 109 LYS A C 1
ATOM 858 O O . LYS A 1 109 ? -9.765 4.180 3.304 1.00 96.88 109 LYS A O 1
ATOM 863 N N . ALA A 1 110 ? -8.335 3.423 4.869 1.00 96.44 110 ALA A N 1
ATOM 864 C CA . ALA A 1 110 ? -8.233 2.077 4.320 1.00 96.44 110 ALA A CA 1
ATOM 865 C C . ALA A 1 110 ? -9.558 1.312 4.474 1.00 96.44 110 ALA A C 1
ATOM 867 O O . ALA A 1 110 ? -10.026 0.741 3.494 1.00 96.44 110 ALA A O 1
ATOM 868 N N . PHE A 1 111 ? -10.211 1.390 5.639 1.00 94.94 111 PHE A N 1
ATOM 869 C CA . PHE A 1 111 ? -11.542 0.803 5.845 1.00 94.94 111 PHE A CA 1
ATOM 870 C C . PHE A 1 111 ? -12.611 1.412 4.935 1.00 94.94 111 PHE A C 1
ATOM 872 O O . PHE A 1 111 ? -13.305 0.672 4.249 1.00 94.94 111 PHE A O 1
ATOM 879 N N . VAL A 1 112 ? -12.657 2.742 4.798 1.00 95.19 112 VAL A N 1
ATOM 880 C CA . VAL A 1 112 ? -13.586 3.406 3.859 1.00 95.19 112 VAL A CA 1
ATOM 881 C C . VAL A 1 112 ? -13.402 2.886 2.429 1.00 95.19 112 VAL A C 1
ATOM 883 O O . VAL A 1 112 ? -14.372 2.654 1.707 1.00 95.19 112 VAL A O 1
ATOM 886 N N . LYS A 1 113 ? -12.152 2.674 2.001 1.00 94.12 113 LYS A N 1
ATOM 887 C CA . LYS A 1 113 ? -11.873 2.090 0.688 1.00 94.12 113 LYS A CA 1
ATOM 888 C C . LYS A 1 113 ? -12.356 0.640 0.611 1.00 94.12 113 LYS A C 1
ATOM 890 O O . LYS A 1 113 ? -12.979 0.308 -0.391 1.00 94.12 113 LYS A O 1
ATOM 895 N N . LEU A 1 114 ? -12.130 -0.188 1.633 1.00 93.00 114 LEU A N 1
ATOM 896 C CA . LEU A 1 114 ? -12.626 -1.572 1.686 1.00 93.00 114 LEU A CA 1
ATOM 897 C C . LEU A 1 114 ? -14.156 -1.645 1.581 1.00 93.00 114 LEU A C 1
ATOM 899 O O . LEU A 1 114 ? -14.670 -2.396 0.756 1.00 93.00 114 LEU A O 1
ATOM 903 N N . GLU A 1 115 ? -14.877 -0.818 2.337 1.00 89.94 115 GLU A N 1
ATOM 904 C CA . GLU A 1 115 ? -16.345 -0.734 2.306 1.00 89.94 115 GLU A CA 1
ATOM 905 C C . GLU A 1 115 ? -16.878 -0.337 0.916 1.00 89.94 115 GLU A C 1
ATOM 907 O O . GLU A 1 115 ? -17.916 -0.833 0.455 1.00 89.94 115 GLU A O 1
ATOM 912 N N . SER A 1 116 ? -16.137 0.534 0.220 1.00 89.94 116 SER A N 1
ATOM 913 C CA . SER A 1 116 ? -16.486 1.006 -1.123 1.00 89.94 116 SER A CA 1
ATOM 914 C C . SER A 1 116 ? -16.295 -0.040 -2.227 1.00 89.94 116 SER A C 1
ATOM 916 O O . SER A 1 116 ? -16.802 0.156 -3.329 1.00 89.94 116 SER A O 1
ATOM 918 N N . LEU A 1 117 ? -15.593 -1.153 -1.972 1.00 87.88 117 LEU A N 1
ATOM 919 C CA . LEU A 1 117 ? -15.371 -2.181 -2.991 1.00 87.88 117 LEU A CA 1
ATOM 920 C C . LEU A 1 117 ? -16.681 -2.936 -3.277 1.00 87.88 117 LEU A C 1
ATOM 922 O O . LEU A 1 117 ? -17.252 -3.608 -2.419 1.00 87.88 117 LEU A O 1
ATOM 926 N N . GLU A 1 118 ? -17.182 -2.814 -4.506 1.00 69.25 118 GLU A N 1
ATOM 927 C CA . GLU A 1 118 ? -18.456 -3.400 -4.961 1.00 69.25 118 GLU A CA 1
ATOM 928 C C . GLU A 1 118 ? -18.397 -4.926 -5.148 1.00 69.25 118 GLU A C 1
ATOM 930 O O . GLU A 1 118 ? -19.430 -5.587 -5.153 1.00 69.25 118 GLU A O 1
ATOM 935 N N . ASN A 1 119 ? -17.190 -5.496 -5.217 1.00 63.09 119 ASN A N 1
ATOM 936 C CA . ASN A 1 119 ? -16.958 -6.926 -5.452 1.00 63.09 119 ASN A CA 1
ATOM 937 C C . ASN A 1 119 ? -17.080 -7.798 -4.191 1.00 63.09 119 ASN A C 1
ATOM 939 O O . ASN A 1 119 ? -16.912 -9.014 -4.270 1.00 63.09 119 ASN A O 1
ATOM 943 N N . LEU A 1 120 ? -17.333 -7.196 -3.028 1.00 59.75 120 LEU A N 1
ATOM 944 C CA . LEU A 1 120 ? -17.556 -7.923 -1.782 1.00 59.75 120 LEU A CA 1
ATOM 945 C C . LEU A 1 120 ? -19.051 -8.180 -1.603 1.00 59.75 120 LEU A C 1
ATOM 947 O O . LEU A 1 120 ? -19.865 -7.255 -1.680 1.00 59.75 120 LEU A O 1
ATOM 951 N N . SER A 1 121 ? -19.408 -9.438 -1.336 1.00 64.62 121 SER A N 1
ATOM 952 C CA . SER A 1 121 ? -20.774 -9.788 -0.934 1.00 64.62 121 SER A CA 1
ATOM 953 C C . SER A 1 121 ? -21.187 -8.977 0.308 1.00 64.62 121 SER A C 1
ATOM 955 O O . SER A 1 121 ? -20.321 -8.611 1.110 1.00 64.62 121 SER A O 1
ATOM 957 N N . PRO A 1 122 ? -22.485 -8.679 0.503 1.00 62.59 122 PRO A N 1
ATOM 958 C CA . PRO A 1 122 ? -22.943 -7.916 1.666 1.00 62.59 122 PRO A CA 1
ATOM 959 C C . PRO A 1 122 ? -22.488 -8.533 3.000 1.00 62.59 122 PRO A C 1
ATOM 961 O O . PRO A 1 122 ? -22.170 -7.793 3.928 1.00 62.59 122 PRO A O 1
ATOM 964 N N . ASP A 1 123 ? -22.351 -9.860 3.066 1.00 66.12 123 ASP A N 1
ATOM 965 C CA . ASP A 1 123 ? -21.857 -10.575 4.248 1.00 66.12 123 ASP A CA 1
ATOM 966 C C . ASP A 1 123 ? -20.382 -10.268 4.553 1.00 66.12 123 ASP A C 1
ATOM 968 O O . ASP A 1 123 ? -20.010 -10.096 5.711 1.00 66.12 123 ASP A O 1
ATOM 972 N N . GLN A 1 124 ? -19.540 -10.137 3.524 1.00 64.44 124 GLN A N 1
ATOM 973 C CA . GLN A 1 124 ? -18.134 -9.756 3.695 1.00 64.44 124 GLN A CA 1
ATOM 974 C C . GLN A 1 124 ? -17.982 -8.282 4.079 1.00 64.44 124 GLN A C 1
ATOM 976 O O . GLN A 1 124 ? -17.064 -7.939 4.817 1.00 64.44 124 GLN A O 1
ATOM 981 N N . LYS A 1 125 ? -18.88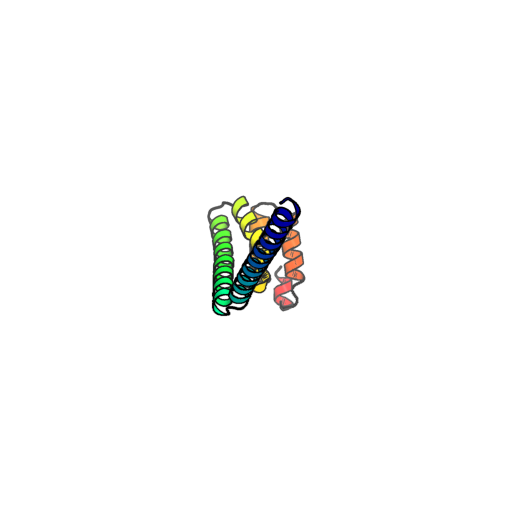4 -7.409 3.613 1.00 60.53 125 LYS A N 1
ATOM 982 C CA . LYS A 1 125 ? -18.884 -5.989 3.996 1.00 60.53 125 LYS A CA 1
ATOM 983 C C . LYS A 1 125 ? -19.237 -5.776 5.463 1.00 60.53 125 LYS A C 1
ATOM 985 O O . LYS A 1 125 ? -18.729 -4.842 6.058 1.00 60.53 125 LYS A O 1
ATOM 990 N N . LEU A 1 126 ? -20.070 -6.639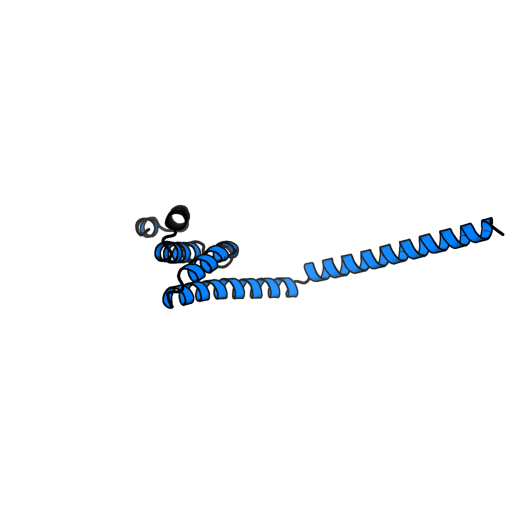 6.048 1.00 65.31 126 LEU A N 1
ATOM 991 C CA . LEU A 1 126 ? -20.451 -6.554 7.461 1.00 65.31 126 LEU A CA 1
ATOM 992 C C . LEU A 1 126 ? -19.299 -6.908 8.424 1.00 65.31 126 LEU A C 1
ATOM 994 O O . LEU A 1 126 ? -19.404 -6.671 9.626 1.00 65.31 126 LEU A O 1
ATOM 998 N N . GLN A 1 127 ? -18.240 -7.543 7.916 1.00 70.31 127 GLN A N 1
ATOM 999 C CA . GLN A 1 127 ? -17.110 -8.023 8.710 1.00 70.31 127 GLN A CA 1
ATOM 1000 C C . GLN A 1 127 ? -16.023 -6.954 8.936 1.00 70.31 127 GLN A C 1
ATOM 1002 O O . GLN A 1 127 ? -15.132 -7.170 9.762 1.00 70.31 127 GLN A O 1
ATOM 1007 N N . TYR A 1 128 ? -16.099 -5.828 8.222 1.00 56.97 128 TYR A N 1
ATOM 1008 C CA . TYR A 1 128 ? -15.172 -4.698 8.296 1.00 56.97 128 TYR A CA 1
ATOM 1009 C C . TYR A 1 128 ? -15.866 -3.473 8.891 1.00 56.97 128 TYR A C 1
ATOM 1011 O O . TYR A 1 128 ? -15.187 -2.769 9.671 1.00 56.97 128 TYR A O 1
#

Sequence (128 aa):
VEQYHEQIKNSQREKVKGKTSEATSALAGLLEEDVLSTDSRLIDNAWRGAEAYHFFILAQRQLYEGYVDTAMKTALHLRDYEDIIPAVEIYSLLALCACANRAFGTCSKAFVKLESLENLSPDQKLQY